Protein AF-A0A5J4NNY4-F1 (afdb_monomer_lite)

pLDDT: mean 77.16, std 16.59, range [34.69, 92.88]

Foldseek 3Di:
DDPPVPPPPPLPWDAAPVPRDTDSDPVVSVLCCCCPPVVDFPDAQPVPRDTHSDPVVSVLCCCCPPVVDFPDAQPVPRDTHSDPVVSVVCCCVPPVVPDDDPDPPPDDDD

Organism: NCBI:txid34504

Secondary structure (DSSP, 8-state):
-------------EE-TTT--EESSHHHHHHHIIIIIS----EE-TTT--EESSHHHHHHHIIIIIS----EE-TTT--EESSHHHHHHHIIIIIS-S-S-SSSSSS---

Radius of gyration: 20.48 Å; chains: 1; bounding box: 36×62×43 Å

Structure (mmCIF, N/CA/C/O backbone):
data_AF-A0A5J4NNY4-F1
#
_entry.id   AF-A0A5J4NNY4-F1
#
loop_
_atom_site.group_PDB
_atom_site.id
_atom_site.type_symbol
_atom_site.label_atom_id
_atom_site.label_alt_id
_atom_site.label_comp_id
_atom_site.label_asym_id
_atom_site.label_entity_id
_atom_site.label_seq_id
_atom_site.pdbx_PDB_ins_code
_atom_site.Cartn_x
_atom_site.Cartn_y
_atom_site.Cartn_z
_atom_site.occupancy
_atom_site.B_iso_or_equiv
_atom_site.auth_seq_id
_atom_site.auth_comp_id
_atom_site.auth_asym_id
_atom_site.auth_atom_id
_atom_site.pdbx_PDB_model_num
ATOM 1 N N . MET A 1 1 ? 5.343 45.427 21.983 1.00 48.53 1 MET A N 1
ATOM 2 C CA . MET A 1 1 ? 3.962 44.941 21.798 1.00 48.53 1 MET A CA 1
ATOM 3 C C . MET A 1 1 ? 3.804 44.400 20.382 1.00 48.53 1 MET A C 1
ATOM 5 O O . MET A 1 1 ? 3.220 45.066 19.551 1.00 48.53 1 MET A O 1
ATOM 9 N N . PHE A 1 2 ? 4.354 43.220 20.097 1.00 43.59 2 PHE A N 1
ATOM 10 C CA . PHE A 1 2 ? 4.014 42.448 18.898 1.00 43.59 2 PHE A CA 1
ATOM 11 C C . PHE A 1 2 ? 4.011 40.986 19.318 1.00 43.59 2 PHE A C 1
ATOM 13 O O . PHE A 1 2 ? 4.993 40.262 19.176 1.00 43.59 2 PHE A O 1
ATOM 20 N N . ALA A 1 3 ? 2.914 40.600 19.967 1.00 49.66 3 ALA A N 1
ATOM 21 C CA . ALA A 1 3 ? 2.561 39.206 20.112 1.00 49.66 3 ALA A CA 1
ATOM 22 C C . ALA A 1 3 ? 2.277 38.708 18.695 1.00 49.66 3 ALA A C 1
ATOM 24 O O . ALA A 1 3 ? 1.181 38.902 18.171 1.00 49.66 3 ALA A O 1
ATOM 25 N N . TYR A 1 4 ? 3.291 38.136 18.047 1.00 52.34 4 TYR A N 1
ATOM 26 C CA . TYR A 1 4 ? 3.068 37.225 16.938 1.00 52.34 4 TYR A CA 1
ATOM 27 C C . TYR A 1 4 ? 2.264 36.080 17.533 1.00 52.34 4 TYR A C 1
ATOM 29 O O . TYR A 1 4 ? 2.803 35.172 18.163 1.00 52.34 4 TYR A O 1
ATOM 37 N N . CYS A 1 5 ? 0.946 36.237 17.456 1.00 52.28 5 CYS A N 1
ATOM 38 C CA . CYS A 1 5 ? -0.038 35.248 17.813 1.00 52.28 5 CYS A CA 1
ATOM 39 C C . CYS A 1 5 ? 0.247 34.069 16.887 1.00 52.28 5 CYS A C 1
ATOM 41 O O . CYS A 1 5 ? -0.166 34.049 15.729 1.00 52.28 5 CYS A O 1
ATOM 43 N N . PHE A 1 6 ? 1.087 33.158 17.374 1.00 52.88 6 PHE A N 1
ATOM 44 C CA . PHE A 1 6 ? 1.328 31.859 16.789 1.00 52.88 6 PHE A CA 1
ATOM 45 C C . PHE A 1 6 ? -0.015 31.150 16.887 1.00 52.88 6 PHE A C 1
ATOM 47 O O . PHE A 1 6 ? -0.346 30.543 17.904 1.00 52.88 6 PHE A O 1
ATOM 54 N N . VAL A 1 7 ? -0.847 31.347 15.867 1.00 53.91 7 VAL A N 1
ATOM 55 C CA . VAL A 1 7 ? -2.034 30.543 15.644 1.00 53.91 7 VAL A CA 1
ATOM 56 C C . VAL A 1 7 ? -1.494 29.129 15.503 1.00 53.91 7 VAL A C 1
ATOM 58 O O . VAL A 1 7 ? -1.001 28.743 14.444 1.00 53.91 7 VAL A O 1
ATOM 61 N N . ILE A 1 8 ? -1.518 28.366 16.596 1.00 57.12 8 ILE A N 1
ATOM 62 C CA . ILE A 1 8 ? -1.508 26.917 16.502 1.00 57.12 8 ILE A CA 1
ATOM 63 C C . ILE A 1 8 ? -2.805 26.625 15.759 1.00 57.12 8 ILE A C 1
ATOM 65 O O . ILE A 1 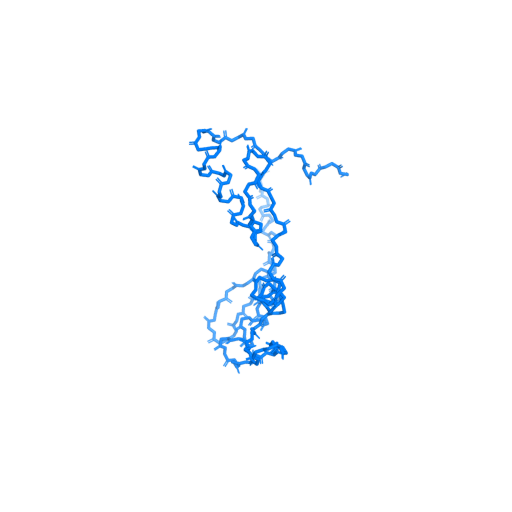8 ? -3.881 26.605 16.348 1.00 57.12 8 ILE A O 1
ATOM 69 N N . LEU A 1 9 ? -2.718 26.522 14.432 1.00 54.84 9 LEU A N 1
ATOM 70 C CA . LEU A 1 9 ? -3.744 25.878 13.635 1.00 54.84 9 LEU A CA 1
ATOM 71 C C . LEU A 1 9 ? -3.870 24.501 14.272 1.00 54.84 9 LEU A C 1
ATOM 73 O O . LEU A 1 9 ? -2.957 23.688 14.131 1.00 54.84 9 LEU A O 1
ATOM 77 N N . GLU A 1 10 ? -4.920 24.285 15.062 1.00 55.59 10 GLU A N 1
ATOM 78 C CA . GLU A 1 10 ? -5.231 22.981 15.623 1.00 55.59 10 GLU A CA 1
ATOM 79 C C . GLU A 1 10 ? -5.397 22.028 14.439 1.00 55.59 10 GLU A C 1
ATOM 81 O O . GLU A 1 10 ? -6.460 21.929 13.822 1.00 55.59 10 GLU A O 1
ATOM 86 N N . GLN A 1 11 ? -4.305 21.364 14.055 1.00 59.12 11 GLN A N 1
ATOM 87 C CA . GLN A 1 11 ? -4.367 20.247 13.138 1.00 59.12 11 GLN A CA 1
ATOM 88 C C . GLN A 1 11 ? -5.204 19.216 13.863 1.00 59.12 11 GLN A C 1
ATOM 90 O O . GLN A 1 11 ? -4.739 18.609 14.824 1.00 59.12 11 GLN A O 1
ATOM 95 N N . LYS A 1 12 ? -6.460 19.088 13.438 1.00 66.19 12 LYS A N 1
ATOM 96 C CA . LYS A 1 12 ? -7.415 18.150 14.009 1.00 66.19 12 LYS A CA 1
ATOM 97 C C . LYS A 1 12 ? -6.800 16.754 13.933 1.00 66.19 12 LYS A C 1
ATOM 99 O O . LYS A 1 12 ? -6.788 16.129 12.872 1.00 66.19 12 LYS A O 1
ATOM 104 N N . SER A 1 13 ? -6.215 16.318 15.041 1.00 80.94 13 SER A N 1
ATOM 105 C CA . SER A 1 13 ? -5.564 15.029 15.165 1.00 80.94 13 SER A CA 1
ATOM 106 C C . SER A 1 13 ? -6.605 14.010 15.600 1.00 80.94 13 SER A C 1
ATOM 108 O O . SER A 1 13 ? -7.466 14.260 16.441 1.00 80.94 13 SER A O 1
ATOM 110 N N . TYR A 1 14 ? -6.551 12.848 14.971 1.00 87.56 14 TYR A N 1
ATOM 111 C CA . TYR A 1 14 ? -7.404 11.716 15.279 1.00 87.56 14 TYR A CA 1
ATOM 112 C C . TYR A 1 14 ? -6.561 10.731 16.078 1.00 87.56 14 TYR A C 1
ATOM 114 O O . TYR A 1 14 ? -5.578 10.197 15.561 1.00 87.56 14 TYR A O 1
ATOM 122 N N . VAL A 1 15 ? -6.906 10.525 17.346 1.00 90.62 15 VAL A N 1
ATOM 123 C CA . VAL A 1 15 ? -6.137 9.678 18.265 1.00 90.62 15 VAL A CA 1
ATOM 124 C C . VAL A 1 15 ? -6.785 8.305 18.363 1.00 90.62 15 VAL A C 1
ATOM 126 O O . VAL A 1 15 ? -7.998 8.192 18.508 1.00 90.62 15 VAL A O 1
ATOM 129 N N . CYS A 1 16 ? -5.980 7.249 18.289 1.00 91.25 16 CYS A N 1
ATOM 130 C CA . CYS A 1 16 ? -6.449 5.898 18.558 1.00 91.25 16 CYS A CA 1
ATOM 131 C C . CYS A 1 16 ? -6.642 5.689 20.056 1.00 91.25 16 CYS A C 1
ATOM 133 O O . CYS A 1 16 ? -5.675 5.731 20.808 1.00 91.25 16 CYS A O 1
ATOM 135 N N . GLU A 1 17 ? -7.865 5.392 20.482 1.00 91.62 17 GLU A N 1
ATOM 136 C CA . GLU A 1 17 ? -8.183 5.161 21.897 1.00 91.62 17 GLU A CA 1
ATOM 137 C C . GLU A 1 17 ? -7.546 3.879 22.455 1.00 91.62 17 GLU A C 1
ATOM 139 O O . GLU A 1 17 ? -7.274 3.789 23.646 1.00 91.62 17 GLU A O 1
ATOM 144 N N . PHE A 1 18 ? -7.233 2.902 21.597 1.00 88.31 18 PHE A N 1
ATOM 145 C CA . PHE A 1 18 ? -6.621 1.642 22.025 1.00 88.31 18 PHE A CA 1
ATOM 146 C C . PHE A 1 18 ? -5.114 1.745 22.303 1.00 88.31 18 PHE A C 1
ATOM 148 O O . PHE A 1 18 ? -4.591 0.970 23.099 1.00 88.31 18 PHE A O 1
ATOM 155 N N . CYS A 1 19 ? -4.388 2.638 21.618 1.00 92.75 19 CYS A N 1
ATOM 156 C CA . CYS A 1 19 ? -2.920 2.713 21.722 1.00 92.75 19 CYS A CA 1
ATOM 157 C C . CYS A 1 19 ? -2.332 4.133 21.751 1.00 92.75 19 CYS A C 1
ATOM 159 O O . CYS A 1 19 ? -1.113 4.291 21.736 1.00 92.75 19 CYS A O 1
ATOM 161 N N . GLY A 1 20 ? -3.167 5.173 21.759 1.00 89.06 20 GLY A N 1
ATOM 162 C CA . GLY A 1 20 ? -2.751 6.578 21.832 1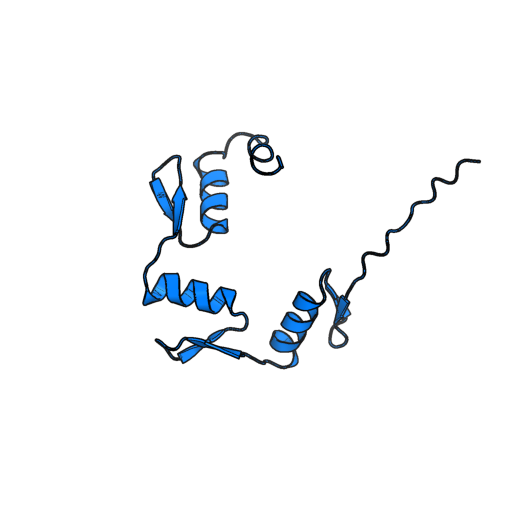.00 89.06 20 GLY A CA 1
ATOM 163 C C . GLY A 1 20 ? -2.088 7.131 20.564 1.00 89.06 20 GLY A C 1
ATOM 164 O O . GLY A 1 20 ? -1.578 8.250 20.569 1.00 89.06 20 GLY A O 1
ATOM 165 N N . ARG A 1 21 ? -2.054 6.371 19.462 1.00 89.62 21 ARG A N 1
ATOM 166 C CA . ARG A 1 21 ? -1.380 6.794 18.226 1.00 89.62 21 ARG A CA 1
ATOM 167 C C . ARG A 1 21 ? -2.152 7.913 17.522 1.00 89.62 21 ARG A C 1
ATOM 169 O O . ARG A 1 21 ? -3.361 7.809 17.343 1.00 89.62 21 ARG A O 1
ATOM 176 N N . ASN A 1 22 ? -1.438 8.951 17.088 1.00 91.19 22 ASN A N 1
ATOM 177 C CA . ASN A 1 22 ? -2.003 10.109 16.395 1.00 91.19 22 ASN A CA 1
ATOM 178 C C . ASN A 1 22 ? -2.023 9.920 14.873 1.00 91.19 22 ASN A C 1
ATOM 180 O O . ASN A 1 22 ? -1.054 9.437 14.282 1.00 91.19 22 ASN A O 1
ATOM 184 N N . PHE A 1 23 ? -3.103 10.374 14.245 1.00 89.38 23 PHE A N 1
ATOM 185 C CA . PHE A 1 23 ? -3.303 10.379 12.800 1.00 89.38 23 PHE A CA 1
ATOM 186 C C . PHE A 1 23 ? -3.789 11.753 12.339 1.00 89.38 23 PHE A C 1
ATOM 188 O O . PHE A 1 23 ? -4.572 12.411 13.015 1.00 89.38 23 PHE A O 1
ATOM 195 N N . THR A 1 24 ? -3.366 12.174 11.151 1.00 89.06 24 THR A N 1
ATOM 196 C CA . THR A 1 24 ? -3.778 13.453 10.545 1.00 89.06 24 THR A CA 1
ATOM 197 C C . THR A 1 24 ? -5.125 13.372 9.823 1.00 89.06 24 THR A C 1
ATOM 199 O O . THR A 1 24 ? -5.720 14.391 9.494 1.00 89.06 24 THR A O 1
ATOM 202 N N . GLN A 1 25 ? -5.621 12.159 9.560 1.00 89.00 25 GLN A N 1
ATOM 203 C CA . GLN A 1 25 ? -6.876 11.918 8.851 1.00 89.00 25 GLN A CA 1
ATOM 204 C C . GLN A 1 25 ? -7.692 10.839 9.560 1.00 89.00 25 GLN A C 1
ATOM 206 O O . GLN A 1 25 ? -7.160 9.781 9.904 1.00 89.00 25 GLN A O 1
ATOM 211 N N . ASN A 1 26 ? -9.001 11.068 9.694 1.00 88.19 26 ASN A N 1
ATOM 212 C CA . ASN A 1 26 ? -9.916 10.126 10.342 1.00 88.19 26 ASN A CA 1
ATOM 213 C C . ASN A 1 26 ? -9.932 8.758 9.641 1.00 88.19 26 ASN A C 1
ATOM 215 O O . ASN A 1 26 ? -9.933 7.716 10.288 1.00 88.19 26 ASN A O 1
ATOM 219 N N . GLY A 1 27 ? -9.878 8.749 8.303 1.00 87.56 27 GLY A N 1
ATOM 220 C CA . GLY A 1 27 ? -9.831 7.508 7.525 1.00 87.56 27 GLY A CA 1
ATOM 221 C C . GLY A 1 27 ? -8.634 6.625 7.891 1.00 87.56 27 GLY A C 1
ATOM 222 O O . GLY A 1 27 ? -8.784 5.413 8.017 1.00 87.56 27 GLY A O 1
ATOM 223 N N . ASN A 1 28 ? -7.471 7.230 8.151 1.00 88.69 28 ASN A N 1
ATOM 224 C CA . ASN A 1 28 ? -6.269 6.502 8.559 1.00 88.69 28 ASN A CA 1
ATOM 225 C C . ASN A 1 28 ? -6.389 5.946 9.979 1.00 88.69 28 ASN A C 1
ATOM 227 O O . ASN A 1 28 ? -5.957 4.819 10.216 1.00 88.69 28 ASN A O 1
ATOM 231 N N . LEU A 1 29 ? -7.004 6.701 10.899 1.00 90.75 29 LEU A N 1
ATOM 232 C CA . LEU A 1 29 ? -7.313 6.200 12.236 1.00 90.75 29 LEU A CA 1
ATOM 233 C C . LEU A 1 29 ? -8.254 4.991 12.154 1.00 90.75 29 LEU A C 1
ATOM 235 O O . LEU A 1 29 ? -7.961 3.948 12.735 1.00 90.75 29 LEU A O 1
ATOM 239 N N . ARG A 1 30 ? -9.354 5.107 11.404 1.00 88.62 30 ARG A N 1
ATOM 240 C CA . ARG A 1 30 ? -10.325 4.018 11.244 1.00 88.62 30 ARG A CA 1
ATOM 241 C C . ARG A 1 30 ? -9.675 2.770 10.655 1.00 88.62 30 ARG A C 1
ATOM 243 O O . ARG A 1 30 ? -9.790 1.699 11.234 1.00 88.62 30 ARG A O 1
ATOM 250 N N . LEU A 1 31 ? -8.915 2.920 9.569 1.00 87.25 31 LEU A N 1
ATOM 251 C CA . LEU A 1 31 ? -8.154 1.811 8.989 1.00 87.25 31 LEU A CA 1
ATOM 252 C C . LEU A 1 31 ? -7.181 1.201 10.002 1.00 87.25 31 LEU A C 1
ATOM 254 O O . LEU A 1 31 ? -7.055 -0.016 10.079 1.00 87.25 31 LEU A O 1
ATOM 258 N N . HIS A 1 32 ? -6.485 2.014 10.792 1.00 88.81 32 HIS A N 1
ATOM 259 C CA . HIS A 1 32 ? -5.600 1.506 11.835 1.00 88.81 32 HIS A CA 1
ATOM 260 C C . HIS A 1 32 ? -6.357 0.678 12.883 1.00 88.81 32 HIS A C 1
ATOM 262 O O . HIS A 1 32 ? -5.926 -0.431 13.199 1.00 88.81 32 HIS A O 1
ATOM 268 N N . VAL A 1 33 ? -7.487 1.179 13.383 1.00 89.81 33 VAL A N 1
ATOM 269 C CA . VAL A 1 33 ? -8.320 0.469 14.361 1.00 89.81 33 VAL A CA 1
ATOM 270 C C . VAL A 1 33 ? -8.835 -0.844 13.785 1.00 89.81 33 VAL A C 1
ATOM 272 O O . VAL A 1 33 ? -8.615 -1.902 14.381 1.00 89.81 33 VAL A O 1
ATOM 275 N N . ASP A 1 34 ? -9.425 -0.793 12.594 1.00 87.50 34 ASP A N 1
ATOM 276 C CA . ASP A 1 34 ? -9.999 -1.957 11.927 1.00 87.50 34 ASP A CA 1
ATOM 277 C C . ASP A 1 34 ? -8.932 -3.040 11.703 1.00 87.50 34 ASP A C 1
ATOM 279 O O . ASP A 1 34 ? -9.184 -4.222 11.913 1.00 87.50 34 ASP A O 1
ATOM 283 N N . THR A 1 35 ? -7.703 -2.655 11.356 1.00 85.44 35 THR A N 1
ATOM 284 C CA . THR A 1 35 ? -6.653 -3.605 10.952 1.00 85.44 35 THR A CA 1
ATOM 285 C C . THR A 1 35 ? -5.789 -4.126 12.096 1.00 85.44 35 THR A C 1
ATOM 287 O O . THR A 1 35 ? -5.414 -5.300 12.079 1.00 85.44 35 THR A O 1
ATOM 290 N N . ILE A 1 36 ? -5.463 -3.281 13.077 1.00 85.69 36 ILE A N 1
ATOM 291 C CA . ILE A 1 36 ? -4.536 -3.615 14.168 1.00 85.69 36 ILE A CA 1
ATOM 292 C C . ILE A 1 36 ? -5.289 -4.098 15.406 1.00 85.69 36 ILE A C 1
ATOM 294 O O . ILE A 1 36 ? -4.857 -5.060 16.043 1.00 85.69 36 ILE A O 1
ATOM 298 N N . HIS A 1 37 ? -6.418 -3.466 15.727 1.00 87.50 37 HIS A N 1
ATOM 299 C CA . HIS A 1 37 ? -7.169 -3.757 16.947 1.00 87.50 37 HIS A CA 1
ATOM 300 C C . HIS A 1 37 ? -8.319 -4.732 16.686 1.00 87.50 37 HIS A C 1
ATOM 302 O O . HIS A 1 37 ? -8.420 -5.747 17.372 1.00 87.50 37 HIS A O 1
ATOM 308 N N . LEU A 1 38 ? -9.129 -4.489 15.651 1.00 85.94 38 LEU A N 1
ATOM 309 C CA . LEU A 1 38 ? -10.278 -5.343 15.323 1.00 85.94 38 LEU A CA 1
ATOM 310 C C . LEU A 1 38 ? -9.931 -6.498 14.371 1.00 85.94 38 LEU A C 1
ATOM 312 O O . LEU A 1 38 ? -10.725 -7.422 14.214 1.00 85.94 38 LEU A O 1
ATOM 316 N N . LYS A 1 39 ? -8.748 -6.461 13.738 1.00 79.75 39 LYS A N 1
ATOM 317 C CA . LYS A 1 39 ? -8.277 -7.443 12.740 1.00 79.75 39 LYS A CA 1
ATOM 318 C C . LYS A 1 39 ? -9.276 -7.697 11.600 1.00 79.75 39 LYS A C 1
ATOM 320 O O . LYS A 1 39 ? -9.253 -8.758 10.974 1.00 79.75 39 LYS A O 1
ATOM 325 N N . GLN A 1 40 ? -10.125 -6.723 11.297 1.00 73.19 40 GLN A N 1
ATOM 326 C CA . GLN A 1 40 ? -11.035 -6.763 10.168 1.00 73.19 40 GLN A CA 1
ATOM 327 C C . GLN A 1 40 ? -10.223 -6.634 8.873 1.00 73.19 40 GLN A C 1
ATOM 329 O O . GLN A 1 40 ? -9.636 -5.597 8.562 1.00 73.19 40 GLN A O 1
ATOM 334 N N . LYS A 1 41 ? -10.152 -7.733 8.120 1.00 67.00 41 LYS A N 1
ATOM 335 C CA . LYS A 1 41 ? -9.661 -7.766 6.739 1.00 67.00 41 LYS A CA 1
ATOM 336 C C . LYS A 1 41 ? -10.877 -7.928 5.841 1.00 67.00 41 LYS A C 1
ATOM 338 O O . LYS A 1 41 ? -11.530 -8.962 5.895 1.00 67.00 41 LYS A O 1
ATOM 343 N N . SER A 1 42 ? -11.204 -6.898 5.073 1.00 73.00 42 SER A N 1
ATOM 344 C CA . SER A 1 42 ? -12.480 -6.807 4.353 1.00 73.00 42 SER A CA 1
ATOM 345 C C . SER A 1 42 ? -12.360 -6.976 2.839 1.00 73.00 42 SER A C 1
ATOM 347 O O . SER A 1 42 ? -13.381 -7.068 2.166 1.00 73.00 42 SER A O 1
ATOM 349 N N . TYR A 1 43 ? -11.146 -7.060 2.286 1.00 85.12 43 TYR A N 1
ATOM 350 C CA . TYR A 1 43 ? -10.946 -7.133 0.837 1.00 85.12 43 TYR A CA 1
ATOM 351 C C . TYR A 1 43 ? -10.308 -8.462 0.438 1.00 85.12 43 TYR A C 1
ATOM 353 O O . TYR A 1 43 ? -9.127 -8.691 0.692 1.00 85.12 43 TYR A O 1
ATOM 361 N N . VAL A 1 44 ? -11.085 -9.342 -0.192 1.00 88.56 44 VAL A N 1
ATOM 362 C CA . VAL A 1 44 ? -10.632 -10.664 -0.647 1.00 88.56 44 VAL A CA 1
ATOM 363 C C . VAL A 1 44 ? -10.301 -10.612 -2.134 1.00 88.56 44 VAL A C 1
ATOM 365 O O . VAL A 1 44 ? -11.060 -10.067 -2.927 1.00 88.56 44 VAL A O 1
ATOM 368 N N . CYS A 1 45 ? -9.171 -11.194 -2.524 1.00 91.38 45 CYS A N 1
ATOM 369 C CA . CYS A 1 45 ? -8.853 -11.423 -3.925 1.00 91.38 45 CYS A CA 1
ATOM 370 C C . CYS A 1 45 ? -9.679 -12.582 -4.469 1.00 91.38 45 CYS A C 1
ATOM 372 O O . CYS A 1 45 ? -9.510 -13.714 -4.026 1.00 91.38 45 CYS A O 1
ATOM 374 N N . GLU A 1 46 ? -10.524 -12.322 -5.460 1.00 91.75 46 GLU A N 1
ATOM 375 C CA . GLU A 1 46 ? -11.381 -13.348 -6.067 1.00 91.75 46 GLU A CA 1
ATOM 376 C C . GLU A 1 46 ? -10.585 -14.414 -6.834 1.00 91.75 46 GLU A C 1
ATOM 378 O O . GLU A 1 46 ? -11.013 -15.558 -6.930 1.00 91.75 46 GLU A O 1
ATOM 383 N N . PHE A 1 47 ? -9.384 -14.080 -7.318 1.00 90.19 47 PHE A N 1
ATOM 384 C CA . PHE A 1 47 ? -8.540 -15.020 -8.059 1.00 90.19 47 PHE A CA 1
ATOM 385 C C . PHE A 1 47 ? -7.816 -16.042 -7.171 1.00 90.19 47 PHE A C 1
ATOM 387 O O . PHE A 1 47 ? -7.482 -17.126 -7.642 1.00 90.19 47 PHE A O 1
ATOM 394 N N . CYS A 1 48 ? -7.504 -15.705 -5.912 1.00 92.88 48 CYS A N 1
ATOM 395 C CA . CYS A 1 48 ? -6.688 -16.569 -5.042 1.00 92.88 48 CYS A CA 1
ATOM 396 C C . CYS A 1 48 ? -7.129 -16.633 -3.570 1.00 92.88 48 CYS A C 1
ATOM 398 O O . CYS A 1 48 ? -6.446 -17.245 -2.751 1.00 92.88 48 CYS A O 1
ATOM 400 N N . GLY A 1 49 ? -8.230 -15.980 -3.198 1.00 88.19 49 GLY A N 1
ATOM 401 C CA . GLY A 1 49 ? -8.767 -15.956 -1.833 1.00 88.19 49 GLY A CA 1
ATOM 402 C C . GLY A 1 49 ? -7.936 -15.160 -0.819 1.00 88.19 49 GLY A C 1
ATOM 403 O O . GLY A 1 49 ? -8.222 -15.181 0.381 1.00 88.19 49 GLY A O 1
ATOM 404 N N . ARG A 1 50 ? -6.883 -14.453 -1.252 1.00 87.38 50 ARG A N 1
ATOM 405 C CA . ARG A 1 50 ? -5.998 -13.715 -0.340 1.00 87.38 50 ARG A CA 1
ATOM 406 C C . ARG A 1 50 ? -6.692 -12.479 0.232 1.00 87.38 50 ARG A C 1
ATOM 408 O O . ARG A 1 50 ? -7.301 -11.708 -0.498 1.00 87.38 50 ARG A O 1
ATOM 415 N N . ASN A 1 51 ? -6.548 -12.272 1.539 1.00 87.88 51 ASN A N 1
ATOM 416 C CA . ASN A 1 51 ? -7.178 -11.174 2.269 1.00 87.88 51 ASN A CA 1
ATOM 417 C C . ASN A 1 51 ? -6.263 -9.948 2.394 1.00 87.88 51 ASN A C 1
ATOM 419 O O . ASN A 1 51 ? -5.093 -10.068 2.774 1.00 87.88 51 ASN A O 1
ATOM 423 N N . PHE A 1 52 ? -6.839 -8.768 2.185 1.00 86.81 52 PHE A N 1
ATOM 424 C CA . PHE A 1 52 ? -6.203 -7.461 2.270 1.00 86.81 52 PHE A CA 1
ATOM 425 C C . PHE A 1 52 ? -6.990 -6.534 3.196 1.00 86.81 52 PHE A C 1
ATOM 427 O O . PHE A 1 52 ? -8.206 -6.625 3.356 1.00 86.81 52 PHE A O 1
ATOM 434 N N . THR A 1 53 ? -6.257 -5.618 3.815 1.00 83.75 53 THR A N 1
ATOM 435 C CA . THR A 1 53 ? -6.786 -4.616 4.745 1.00 83.75 53 THR A CA 1
ATOM 436 C C . THR A 1 53 ? -7.271 -3.347 4.051 1.00 83.75 53 THR A C 1
ATOM 438 O O . THR A 1 53 ? -8.041 -2.587 4.621 1.00 83.75 53 THR A O 1
ATOM 441 N N . GLN A 1 54 ? -6.815 -3.102 2.823 1.00 83.94 54 GLN A N 1
ATOM 442 C CA . GLN A 1 54 ? -7.155 -1.919 2.041 1.00 83.94 54 GLN A CA 1
ATOM 443 C C . GLN A 1 54 ? -7.443 -2.322 0.598 1.00 83.94 54 GLN A C 1
ATOM 445 O O . GLN A 1 54 ? -6.692 -3.110 0.017 1.00 83.94 54 GLN A O 1
ATOM 450 N N . ASN A 1 55 ? -8.477 -1.725 0.004 1.00 86.25 55 ASN A N 1
ATOM 451 C CA . ASN A 1 55 ? -8.857 -1.981 -1.386 1.00 86.25 55 ASN A CA 1
ATOM 452 C C . ASN A 1 55 ? -7.711 -1.665 -2.366 1.00 86.25 55 ASN A C 1
ATOM 454 O O . ASN A 1 55 ? -7.436 -2.437 -3.276 1.00 86.25 55 ASN A O 1
ATOM 458 N N . GLY A 1 56 ? -6.966 -0.576 -2.134 1.00 86.62 56 GLY A N 1
ATOM 459 C CA . GLY A 1 56 ? -5.810 -0.222 -2.966 1.00 86.62 56 GLY A CA 1
ATOM 460 C C . GLY A 1 56 ? -4.746 -1.325 -3.018 1.00 86.62 56 GLY A C 1
ATOM 461 O O . GLY A 1 56 ? -4.221 -1.622 -4.087 1.00 86.62 56 GLY A O 1
ATOM 462 N N . ASN A 1 57 ? -4.493 -1.998 -1.891 1.00 87.81 57 ASN A N 1
ATOM 463 C CA . ASN A 1 57 ? -3.548 -3.115 -1.831 1.00 87.81 57 ASN A CA 1
ATOM 464 C C . ASN A 1 57 ? -4.076 -4.355 -2.561 1.00 87.81 57 ASN A C 1
ATOM 466 O O . ASN A 1 57 ? -3.294 -5.039 -3.219 1.00 87.81 57 ASN A O 1
ATOM 470 N N . LEU A 1 58 ? -5.384 -4.631 -2.471 1.00 91.50 58 LEU A N 1
ATOM 471 C CA . LEU A 1 58 ? -6.016 -5.699 -3.246 1.00 91.50 58 LEU A CA 1
ATOM 472 C C . LEU A 1 58 ? -5.891 -5.420 -4.748 1.00 91.50 58 LEU A C 1
ATOM 474 O O . LEU A 1 58 ? -5.435 -6.283 -5.493 1.00 91.50 58 LEU A O 1
ATOM 478 N N . ARG A 1 59 ? -6.245 -4.209 -5.187 1.00 89.62 59 ARG A N 1
ATOM 479 C CA . ARG A 1 59 ? -6.152 -3.816 -6.595 1.00 89.62 59 ARG A CA 1
ATOM 480 C C . ARG A 1 59 ? -4.724 -3.936 -7.119 1.00 89.62 59 ARG A C 1
ATOM 482 O O . ARG A 1 59 ? -4.507 -4.606 -8.118 1.00 89.62 59 ARG A O 1
ATOM 489 N N . LEU A 1 60 ? -3.742 -3.387 -6.398 1.00 87.75 60 LEU A N 1
ATOM 490 C CA . LEU A 1 60 ? -2.329 -3.546 -6.756 1.00 87.75 60 LEU A CA 1
ATOM 491 C C . LEU A 1 60 ? -1.926 -5.022 -6.838 1.00 87.75 60 LEU A C 1
ATOM 493 O O . LEU A 1 60 ? -1.207 -5.418 -7.751 1.00 87.75 60 LEU A O 1
ATOM 497 N N . HIS A 1 61 ? -2.381 -5.858 -5.908 1.00 90.19 61 HIS A N 1
ATOM 498 C CA . HIS A 1 61 ? -2.117 -7.292 -5.968 1.00 90.19 61 HIS A CA 1
ATOM 499 C C . HIS A 1 61 ? -2.713 -7.943 -7.225 1.00 90.19 61 HIS A C 1
ATOM 501 O O . HIS A 1 61 ? -2.009 -8.690 -7.903 1.00 90.19 61 HIS A O 1
ATOM 507 N N . VAL A 1 62 ? -3.971 -7.646 -7.556 1.00 91.25 62 VAL A N 1
ATOM 508 C CA . VAL A 1 62 ? -4.635 -8.177 -8.754 1.00 91.25 62 VAL A CA 1
ATOM 509 C C . VAL A 1 62 ? -3.911 -7.731 -10.017 1.00 91.25 62 VAL A C 1
ATOM 511 O O . VAL A 1 62 ? -3.515 -8.576 -10.825 1.00 91.25 62 VAL A O 1
ATOM 514 N N . ASP A 1 63 ? -3.654 -6.433 -10.142 1.00 88.56 63 ASP A N 1
ATOM 515 C CA . ASP A 1 63 ? -3.010 -5.848 -11.314 1.00 88.56 63 ASP A CA 1
ATOM 516 C C . ASP A 1 63 ? -1.617 -6.459 -11.530 1.00 88.56 63 ASP A C 1
ATOM 518 O O . ASP A 1 63 ? -1.247 -6.791 -12.653 1.00 88.56 63 ASP A O 1
ATOM 522 N N . THR A 1 64 ? -0.859 -6.702 -10.458 1.00 86.38 64 THR A N 1
ATOM 523 C CA . THR A 1 64 ? 0.534 -7.170 -10.559 1.00 86.38 64 THR A CA 1
ATOM 524 C C . THR A 1 64 ? 0.696 -8.681 -10.672 1.00 86.38 64 THR A C 1
ATOM 526 O O . THR A 1 64 ? 1.564 -9.140 -11.416 1.00 86.38 64 THR A O 1
ATOM 529 N N . ILE A 1 65 ? -0.105 -9.460 -9.942 1.00 88.00 65 ILE A N 1
ATOM 530 C CA . ILE A 1 65 ? 0.055 -10.918 -9.846 1.00 88.00 65 ILE A CA 1
ATOM 531 C C . ILE A 1 65 ? -0.846 -11.647 -10.841 1.00 88.00 65 ILE A C 1
ATOM 533 O O . ILE A 1 65 ? -0.409 -12.620 -11.455 1.00 88.00 65 ILE A O 1
ATOM 537 N N . HIS A 1 66 ? -2.082 -11.178 -11.015 1.00 89.75 66 HIS A N 1
ATOM 538 C CA . HIS A 1 66 ? -3.073 -11.855 -11.847 1.00 89.75 66 HIS A CA 1
ATOM 539 C C . HIS A 1 66 ? -3.121 -11.272 -13.260 1.00 89.75 66 HIS A C 1
ATOM 541 O O . HIS A 1 66 ? -3.042 -12.026 -14.228 1.00 89.75 66 HIS A O 1
ATOM 547 N N . LEU A 1 67 ? -3.164 -9.943 -13.391 1.00 87.06 67 LEU A N 1
ATOM 548 C CA . LEU A 1 67 ? -3.247 -9.277 -14.697 1.00 87.06 67 LEU A CA 1
ATOM 549 C C . LEU A 1 67 ? -1.876 -8.941 -15.304 1.00 87.06 67 LEU A C 1
ATOM 551 O O . LEU A 1 67 ? -1.793 -8.644 -16.493 1.00 87.06 67 LEU A O 1
ATOM 555 N N . LYS A 1 68 ? -0.800 -8.988 -14.504 1.00 81.75 68 LYS A N 1
ATOM 556 C CA . LYS A 1 68 ? 0.576 -8.612 -14.891 1.00 81.75 68 LYS A CA 1
ATOM 557 C C . LYS A 1 68 ? 0.674 -7.221 -15.536 1.00 81.75 68 LYS A C 1
ATOM 559 O O . LYS A 1 68 ? 1.583 -6.960 -16.327 1.00 81.75 68 LYS A O 1
ATOM 564 N N . GLN A 1 69 ? -0.234 -6.320 -15.182 1.00 75.88 69 GLN A N 1
ATOM 565 C CA . GLN A 1 69 ? -0.207 -4.936 -15.617 1.00 75.88 69 GLN A CA 1
ATOM 566 C C . GLN A 1 69 ? 0.969 -4.223 -14.940 1.00 75.88 69 GLN A C 1
ATOM 568 O O . GLN A 1 69 ? 1.099 -4.194 -13.714 1.00 75.88 69 GLN A O 1
ATOM 573 N N . LYS A 1 70 ? 1.867 -3.673 -15.760 1.00 68.94 70 LYS A N 1
ATOM 574 C CA . LYS A 1 70 ? 2.915 -2.746 -15.328 1.00 68.94 70 LYS A CA 1
ATOM 575 C C . LYS A 1 70 ? 2.546 -1.376 -15.873 1.00 68.94 70 LYS A C 1
ATOM 577 O O . LYS A 1 70 ? 2.454 -1.211 -17.083 1.00 68.94 70 LYS A O 1
ATOM 582 N N . SER A 1 71 ? 2.292 -0.431 -14.978 1.00 72.25 71 SER A N 1
ATOM 583 C CA . SER A 1 71 ? 1.607 0.820 -15.328 1.00 72.25 71 SER A CA 1
ATOM 584 C C . SER A 1 71 ? 2.528 2.036 -15.325 1.00 72.25 71 SER A C 1
ATOM 586 O O . SER A 1 71 ? 2.123 3.104 -15.770 1.00 72.25 71 SER A O 1
ATOM 588 N N . TYR A 1 72 ? 3.750 1.900 -14.805 1.00 81.44 72 TYR A N 1
ATOM 589 C CA . TYR A 1 72 ? 4.654 3.027 -14.598 1.00 81.44 72 TYR A CA 1
ATOM 590 C C . TYR A 1 72 ? 5.956 2.796 -15.351 1.00 81.44 72 TYR A C 1
ATOM 592 O O . TYR A 1 72 ? 6.734 1.916 -14.992 1.00 81.44 72 TYR A O 1
ATOM 600 N N . VAL A 1 73 ? 6.194 3.574 -16.401 1.00 82.44 73 VAL A N 1
ATOM 601 C CA . VAL A 1 73 ? 7.392 3.462 -17.238 1.00 82.44 73 VAL A CA 1
ATOM 602 C C . VAL A 1 73 ? 8.375 4.560 -16.856 1.00 82.44 73 VAL A C 1
ATOM 604 O O . VAL A 1 73 ? 7.988 5.711 -16.683 1.00 82.44 73 VAL A O 1
ATOM 607 N N . CYS A 1 74 ? 9.648 4.208 -16.711 1.00 83.38 74 CYS A N 1
ATOM 608 C CA . CYS A 1 74 ? 10.716 5.186 -16.592 1.00 83.38 74 CYS A CA 1
ATOM 609 C C . CYS A 1 74 ? 10.968 5.834 -17.949 1.00 83.38 74 CYS A C 1
ATOM 611 O O . CYS A 1 74 ? 11.337 5.147 -18.896 1.00 83.38 74 CYS A O 1
ATOM 613 N N . GLU A 1 75 ? 10.815 7.149 -18.031 1.00 85.69 75 GLU A N 1
ATOM 614 C CA . GLU A 1 75 ? 11.026 7.890 -19.278 1.00 85.69 75 GLU A CA 1
ATOM 615 C C . GLU A 1 75 ? 12.504 7.929 -19.699 1.00 85.69 75 GLU A C 1
ATOM 617 O O . GLU A 1 75 ? 12.797 8.016 -20.885 1.00 85.69 75 GLU A O 1
ATOM 622 N N . PHE A 1 76 ? 13.440 7.779 -18.755 1.00 82.06 76 PHE A N 1
ATOM 623 C CA . PHE A 1 76 ? 14.877 7.786 -19.045 1.00 82.06 76 PHE A CA 1
ATOM 624 C C . PHE A 1 76 ? 15.386 6.476 -19.659 1.00 82.06 76 PHE A C 1
ATOM 626 O O . PHE A 1 76 ? 16.292 6.499 -20.486 1.00 82.06 76 PHE A O 1
ATOM 633 N N . CYS A 1 77 ? 14.842 5.324 -19.249 1.00 86.62 77 CYS A N 1
ATOM 634 C CA . CYS A 1 77 ? 15.364 4.012 -19.662 1.00 86.62 77 CYS A CA 1
A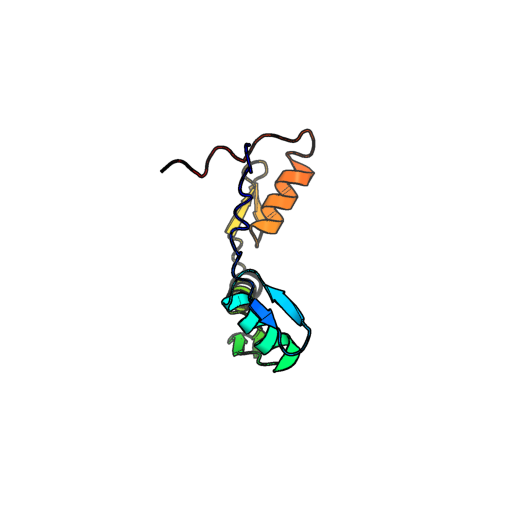TOM 635 C C . CYS A 1 77 ? 14.303 3.009 -20.144 1.00 86.62 77 CYS A C 1
ATOM 637 O O . CYS A 1 77 ? 14.627 1.857 -20.431 1.00 86.62 77 CYS A O 1
ATOM 639 N N . GLY A 1 78 ? 13.028 3.398 -20.199 1.00 82.75 78 GLY A N 1
ATOM 640 C CA . GLY A 1 78 ? 11.918 2.542 -20.636 1.00 82.75 78 GLY A CA 1
ATOM 641 C C . GLY A 1 78 ? 11.562 1.407 -19.668 1.00 82.75 78 GLY A C 1
ATOM 642 O O . GLY A 1 78 ? 10.734 0.545 -19.981 1.00 82.75 78 GLY A O 1
ATOM 643 N N . ARG A 1 79 ? 12.176 1.356 -18.478 1.00 82.31 79 ARG A N 1
ATOM 644 C CA . ARG A 1 79 ? 11.934 0.277 -17.514 1.00 82.31 79 ARG A CA 1
ATOM 645 C C . ARG A 1 79 ? 10.540 0.388 -16.903 1.00 82.31 79 ARG A C 1
ATOM 647 O O . ARG A 1 79 ? 10.106 1.455 -16.492 1.00 82.31 79 ARG A O 1
ATOM 654 N N . ASN A 1 80 ? 9.855 -0.747 -16.813 1.00 84.56 80 ASN A N 1
ATOM 655 C CA . ASN A 1 80 ? 8.483 -0.832 -16.328 1.00 84.56 80 ASN A CA 1
ATOM 656 C C . ASN A 1 80 ? 8.423 -1.205 -14.839 1.00 84.56 80 ASN A C 1
ATOM 658 O O . ASN A 1 80 ? 9.062 -2.170 -14.405 1.00 84.56 80 ASN A O 1
ATOM 662 N N . PHE A 1 81 ? 7.575 -0.506 -14.093 1.00 82.69 81 PHE A N 1
ATOM 663 C CA . PHE A 1 81 ? 7.323 -0.658 -12.666 1.00 82.69 81 PHE A CA 1
ATOM 664 C C . PHE A 1 81 ? 5.832 -0.851 -12.400 1.00 82.69 81 PHE A C 1
ATOM 666 O O . PHE A 1 81 ? 4.957 -0.356 -13.109 1.00 82.69 81 PHE A O 1
ATOM 673 N N . THR A 1 82 ? 5.546 -1.585 -11.334 1.00 81.50 82 THR A N 1
ATOM 674 C CA . THR A 1 82 ? 4.185 -1.893 -10.886 1.00 81.50 82 THR A CA 1
ATOM 675 C C . THR A 1 82 ? 3.614 -0.853 -9.927 1.00 81.50 82 THR A C 1
ATOM 677 O O . THR A 1 82 ? 2.407 -0.796 -9.729 1.00 81.50 82 THR A O 1
ATOM 680 N N . GLN A 1 83 ? 4.470 -0.024 -9.325 1.00 81.69 83 GLN A N 1
ATOM 681 C CA . GLN A 1 83 ? 4.080 1.018 -8.380 1.00 81.69 83 GLN A CA 1
ATOM 682 C C . GLN A 1 83 ? 4.844 2.305 -8.674 1.00 81.69 83 GLN A C 1
ATOM 684 O O .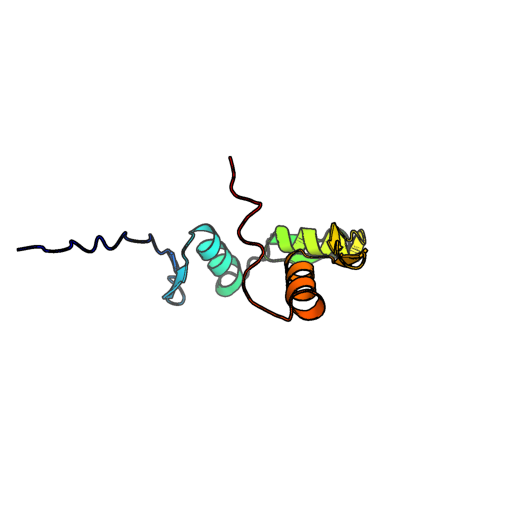 GLN A 1 83 ? 6.053 2.269 -8.910 1.00 81.69 83 GLN A O 1
ATOM 689 N N . ASN A 1 84 ? 4.154 3.442 -8.574 1.00 83.88 84 ASN A N 1
ATOM 690 C CA . ASN A 1 84 ? 4.749 4.760 -8.788 1.00 83.88 84 ASN A CA 1
ATOM 691 C C . ASN A 1 84 ? 5.914 5.044 -7.821 1.00 83.88 84 ASN A C 1
ATOM 693 O O . ASN A 1 84 ? 6.940 5.574 -8.224 1.00 83.88 84 ASN A O 1
ATOM 697 N N . GLY A 1 85 ? 5.795 4.634 -6.551 1.00 85.88 85 GLY A N 1
ATOM 698 C CA . GLY A 1 85 ? 6.869 4.808 -5.566 1.00 85.88 85 GLY A CA 1
ATOM 699 C C . GLY A 1 85 ? 8.168 4.103 -5.970 1.00 85.88 85 GLY A C 1
ATOM 700 O O . GLY A 1 85 ? 9.243 4.674 -5.824 1.00 85.88 85 GLY A O 1
ATOM 701 N N . ASN A 1 86 ? 8.069 2.907 -6.559 1.00 87.06 86 ASN A N 1
ATOM 702 C CA . ASN A 1 86 ? 9.235 2.166 -7.046 1.00 87.06 86 ASN A CA 1
ATOM 703 C C . ASN A 1 86 ? 9.859 2.827 -8.277 1.00 87.06 86 ASN A C 1
ATOM 705 O O . ASN A 1 86 ? 11.081 2.864 -8.378 1.00 87.06 86 ASN A O 1
ATOM 709 N N . LEU A 1 87 ? 9.038 3.361 -9.191 1.00 88.25 87 LEU A N 1
ATOM 710 C CA . LEU A 1 87 ? 9.537 4.160 -10.310 1.00 88.25 87 LEU A CA 1
ATOM 711 C C . LEU A 1 87 ? 10.275 5.400 -9.795 1.00 88.25 87 LEU A C 1
ATOM 713 O O . LEU A 1 87 ? 11.393 5.656 -10.225 1.00 88.25 87 LEU A O 1
ATOM 717 N N . ARG A 1 88 ? 9.679 6.139 -8.854 1.00 88.31 88 ARG A N 1
ATOM 718 C CA . ARG A 1 88 ? 10.291 7.338 -8.275 1.00 88.31 88 ARG A CA 1
ATOM 719 C C . ARG A 1 88 ? 11.628 7.026 -7.612 1.00 88.31 88 ARG A C 1
ATOM 721 O O . ARG A 1 88 ? 12.617 7.651 -7.953 1.00 88.31 88 ARG A O 1
ATOM 728 N N . LEU A 1 89 ? 11.680 6.010 -6.750 1.00 88.75 89 LEU A N 1
ATOM 729 C CA . LEU A 1 89 ? 12.936 5.575 -6.132 1.00 88.75 89 LEU A CA 1
ATOM 730 C C . LEU A 1 89 ? 13.975 5.160 -7.178 1.00 88.75 89 LEU A C 1
ATOM 732 O O . LEU A 1 89 ? 15.150 5.479 -7.036 1.00 88.75 89 LEU A O 1
ATOM 736 N N . HIS A 1 90 ? 13.563 4.458 -8.234 1.00 87.38 90 HIS A N 1
ATOM 737 C CA . HIS A 1 90 ? 14.460 4.099 -9.328 1.00 87.38 90 HIS A CA 1
ATOM 738 C C . HIS A 1 90 ? 15.010 5.330 -10.052 1.00 87.38 90 HIS A C 1
ATOM 740 O O . HIS A 1 90 ? 16.211 5.399 -10.291 1.00 87.38 90 HIS A O 1
ATOM 746 N N . VAL A 1 91 ? 14.156 6.296 -10.385 1.00 86.38 91 VAL A N 1
ATOM 747 C CA . VAL A 1 91 ? 14.576 7.541 -11.032 1.00 86.38 91 VAL A CA 1
ATOM 748 C C . VAL A 1 91 ? 15.527 8.316 -10.118 1.00 86.38 91 VAL A C 1
ATOM 750 O O . VAL A 1 91 ? 16.620 8.667 -10.553 1.00 86.38 91 VAL A O 1
ATOM 753 N N . ASP A 1 92 ? 15.181 8.466 -8.842 1.00 86.12 92 ASP A N 1
ATOM 754 C CA . ASP A 1 92 ? 15.986 9.183 -7.850 1.00 86.12 92 ASP A CA 1
ATOM 755 C C . ASP A 1 92 ? 17.374 8.541 -7.649 1.00 86.12 92 ASP A C 1
ATOM 757 O O . ASP A 1 92 ? 18.373 9.240 -7.516 1.00 86.12 92 ASP A O 1
ATOM 761 N N . THR A 1 93 ? 17.461 7.207 -7.655 1.00 86.75 93 THR A N 1
ATOM 762 C CA . THR A 1 93 ? 18.710 6.479 -7.349 1.00 86.75 93 THR A CA 1
ATOM 763 C C . THR A 1 93 ? 19.571 6.141 -8.560 1.00 86.75 93 THR A C 1
ATOM 765 O O . THR A 1 93 ? 20.770 5.947 -8.396 1.00 86.75 93 THR A O 1
ATOM 768 N N . ILE A 1 94 ? 18.984 6.022 -9.753 1.00 85.06 94 ILE A N 1
ATOM 769 C CA . ILE A 1 94 ? 19.697 5.577 -10.963 1.00 85.06 94 ILE A CA 1
ATOM 770 C C . ILE A 1 94 ? 19.879 6.711 -11.974 1.00 85.06 94 ILE A C 1
ATOM 772 O O . ILE A 1 94 ? 20.831 6.680 -12.750 1.00 85.06 94 ILE A O 1
ATOM 776 N N . HIS A 1 95 ? 18.978 7.697 -11.991 1.00 82.00 95 HIS A N 1
ATOM 777 C CA . HIS A 1 95 ? 18.972 8.762 -13.000 1.00 82.00 95 HIS A CA 1
ATOM 778 C C . HIS A 1 95 ? 19.227 10.157 -12.420 1.00 82.00 95 HIS A C 1
ATOM 780 O O . HIS A 1 95 ? 19.778 10.999 -13.119 1.00 82.00 95 HIS A O 1
ATOM 786 N N . LEU A 1 96 ? 18.860 10.397 -11.158 1.00 73.00 96 LEU A N 1
ATOM 787 C CA . LEU A 1 96 ? 18.990 11.694 -10.481 1.00 73.00 96 LEU A CA 1
ATOM 788 C C . LEU A 1 96 ? 19.937 11.637 -9.270 1.00 73.00 96 LEU A C 1
ATOM 790 O O . LEU A 1 96 ? 19.924 12.539 -8.436 1.00 73.00 96 LEU A O 1
ATOM 794 N N . SER A 1 97 ? 20.760 10.587 -9.150 1.00 63.03 97 SER A N 1
ATOM 795 C CA . SER A 1 97 ? 21.645 10.380 -7.994 1.00 63.03 97 SER A CA 1
ATOM 796 C C . SER A 1 97 ? 22.753 11.429 -7.850 1.00 63.03 97 SER A C 1
ATOM 798 O O . SER A 1 97 ? 23.490 11.396 -6.867 1.00 63.03 97 SER A O 1
ATOM 800 N N . GLU A 1 98 ? 22.850 12.386 -8.774 1.00 49.22 98 GLU A N 1
ATOM 801 C CA . GLU A 1 98 ? 23.599 13.619 -8.572 1.00 49.22 98 GLU A CA 1
ATOM 802 C C . GLU A 1 98 ? 22.635 14.813 -8.505 1.00 49.22 98 GLU A C 1
ATOM 804 O O . GLU A 1 98 ? 21.979 15.169 -9.478 1.00 49.22 98 GLU A O 1
ATOM 809 N N . CYS A 1 99 ? 22.617 15.442 -7.328 1.00 46.19 99 CYS A N 1
ATOM 810 C CA . CYS A 1 99 ? 21.996 16.722 -6.994 1.00 46.19 99 CYS A CA 1
ATOM 811 C C . CYS A 1 99 ? 20.463 16.776 -6.854 1.00 46.19 99 CYS A C 1
ATOM 813 O O . CYS A 1 99 ? 19.685 16.711 -7.801 1.00 46.19 99 CYS A O 1
ATOM 815 N N . CYS A 1 100 ? 20.056 17.070 -5.613 1.00 48.44 100 CYS A N 1
ATOM 816 C CA . CYS A 1 100 ? 18.858 17.830 -5.275 1.00 48.44 100 CYS A CA 1
ATOM 817 C C . CYS A 1 100 ? 18.474 18.842 -6.375 1.00 48.44 100 CYS A C 1
ATOM 819 O O . CYS A 1 100 ? 19.334 19.523 -6.926 1.00 48.44 100 CYS A O 1
ATOM 821 N N . VAL A 1 101 ? 17.167 19.061 -6.534 1.00 47.62 101 VAL A N 1
ATOM 822 C CA . VAL A 1 101 ? 16.549 20.226 -7.198 1.00 47.62 101 VAL A CA 1
ATOM 823 C C . VAL A 1 101 ? 16.229 20.116 -8.699 1.00 47.62 101 VAL A C 1
ATOM 825 O O . VAL A 1 101 ? 16.445 21.073 -9.418 1.00 47.62 101 VAL A O 1
ATOM 828 N N . VAL A 1 102 ? 15.560 19.068 -9.187 1.00 44.81 102 VAL A N 1
ATOM 829 C CA . VAL A 1 102 ? 14.578 19.257 -10.282 1.00 44.81 102 VAL A CA 1
ATOM 830 C C . VAL A 1 102 ? 13.504 18.180 -10.167 1.00 44.81 102 VAL A C 1
ATOM 832 O O . VAL A 1 102 ? 13.816 17.031 -10.395 1.00 44.81 102 VAL A O 1
ATOM 835 N N . PHE A 1 103 ? 12.281 18.524 -9.749 1.00 43.06 103 PHE A N 1
ATOM 836 C CA . PHE A 1 103 ? 11.001 17.877 -10.141 1.00 43.06 103 PHE A CA 1
ATOM 837 C C . PHE A 1 103 ? 9.799 18.327 -9.285 1.00 43.06 103 PHE A C 1
ATOM 839 O O . PHE A 1 103 ? 8.698 17.815 -9.449 1.00 43.06 103 PHE A O 1
ATOM 846 N N . ASN A 1 104 ? 9.951 19.356 -8.445 1.00 41.94 104 ASN A N 1
ATOM 847 C CA . ASN A 1 104 ? 8.818 20.065 -7.832 1.00 41.94 104 ASN A CA 1
ATOM 848 C C . ASN A 1 104 ? 8.201 21.165 -8.733 1.00 41.94 104 ASN A C 1
ATOM 850 O O . ASN A 1 104 ? 7.585 22.078 -8.201 1.00 41.94 104 ASN A O 1
ATOM 854 N N . ILE A 1 105 ? 8.359 21.144 -10.069 1.00 46.34 105 ILE A N 1
ATOM 855 C CA . ILE A 1 105 ? 7.936 22.291 -10.915 1.00 46.34 105 ILE A CA 1
ATOM 856 C C . ILE A 1 105 ? 6.849 21.990 -11.970 1.00 46.34 105 ILE A C 1
ATOM 858 O O . ILE A 1 105 ? 6.241 22.933 -12.451 1.00 46.34 105 ILE A O 1
ATOM 862 N N . LEU A 1 106 ? 6.477 20.744 -12.298 1.00 43.56 106 LEU A N 1
ATOM 863 C CA . LEU A 1 106 ? 5.496 20.511 -13.389 1.00 43.56 106 LEU A CA 1
ATOM 864 C C . LEU A 1 106 ? 4.168 19.853 -12.990 1.00 43.56 106 LEU A C 1
ATOM 866 O O . LEU A 1 106 ? 3.522 19.239 -13.838 1.00 43.56 106 LEU A O 1
ATOM 870 N N . ARG A 1 107 ? 3.711 19.962 -11.735 1.00 46.81 107 ARG A N 1
ATOM 871 C CA . ARG A 1 107 ? 2.374 19.440 -11.398 1.00 46.81 107 ARG A CA 1
ATOM 872 C C . ARG A 1 107 ? 1.508 20.284 -10.463 1.00 46.81 107 ARG A C 1
ATOM 874 O O . ARG A 1 107 ? 0.604 19.722 -9.868 1.00 46.81 107 ARG A O 1
ATOM 881 N N . ASP A 1 108 ? 1.732 21.597 -10.414 1.00 41.34 108 ASP A N 1
ATOM 882 C 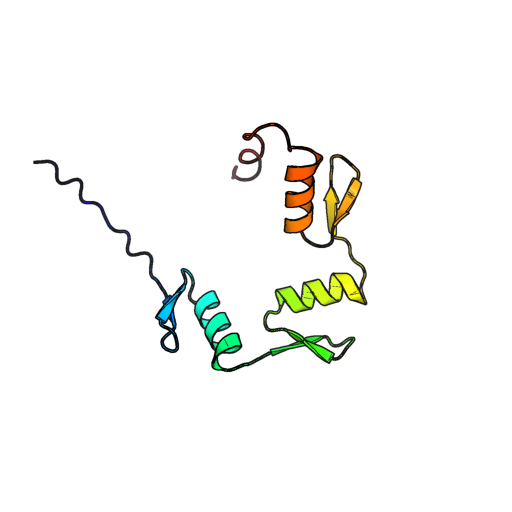CA . ASP A 1 108 ? 0.793 22.559 -9.807 1.00 41.34 108 ASP A CA 1
ATOM 883 C C . ASP A 1 108 ? 0.738 23.877 -10.609 1.00 41.34 108 ASP A C 1
ATOM 885 O O . ASP A 1 108 ? 1.142 24.936 -10.136 1.00 41.34 108 ASP A O 1
ATOM 889 N N . GLN A 1 109 ? 0.240 23.816 -11.849 1.00 34.69 109 GLN A N 1
ATOM 890 C CA . GLN A 1 109 ? -0.389 24.974 -12.501 1.00 34.69 109 GLN A CA 1
ATOM 891 C C . GLN A 1 109 ? -1.721 24.554 -13.137 1.00 34.69 109 GLN A C 1
ATOM 893 O O . GLN A 1 109 ? -1.798 24.221 -14.320 1.00 34.69 109 GLN A O 1
ATOM 898 N N . VAL A 1 110 ? -2.753 24.538 -12.290 1.00 36.41 110 VAL A N 1
ATOM 899 C CA . VAL A 1 110 ? -4.030 25.230 -12.531 1.00 36.41 110 VAL A CA 1
ATOM 900 C C . VAL A 1 110 ? -4.112 26.340 -11.494 1.00 36.41 110 VAL A C 1
ATOM 902 O O . VAL A 1 110 ? -3.742 26.053 -10.334 1.00 36.41 110 VAL A O 1
#

InterPro domains:
  IPR013087 Zinc finger C2H2-type [PF00096] (14-37)
  IPR013087 Zinc finger C2H2-type [PF00096] (43-66)
  IPR013087 Zinc finger C2H2-type [PF00096] (72-95)
  IPR013087 Zinc finger C2H2-type [PS00028] (16-37)
  IPR013087 Zinc finger C2H2-type [PS00028] (45-66)
  IPR013087 Zinc finger C2H2-type [PS00028] (74-95)
  IPR013087 Zinc finger C2H2-type [PS50157] (14-42)
  IPR013087 Zinc finger C2H2-type [PS50157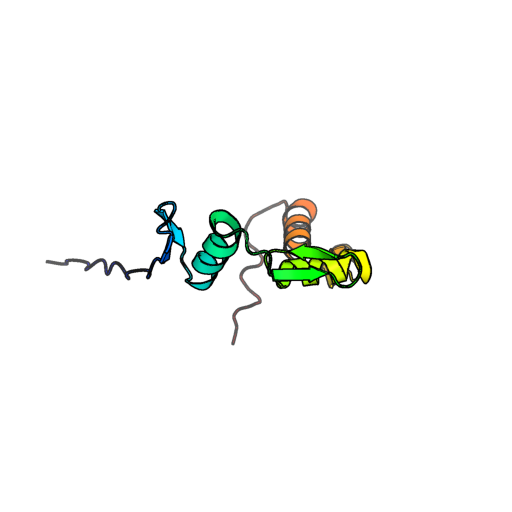] (43-71)
  IPR013087 Zinc finger C2H2-type [PS50157] (72-98)
  IPR013087 Zinc finger C2H2-type [SM00355] (14-37)
  IPR013087 Zinc finger C2H2-type [SM00355] (43-66)
  IPR013087 Zinc finger C2H2-type [SM00355] (72-95)
  IPR036236 Zinc finger C2H2 superfamily [SSF57667] (11-46)
  IPR036236 Zinc finger C2H2 superfamily [SSF57667] (37-90)

Sequence (110 aa):
MFAYCFVILEQKSYVCEFCGRNFTQNGNLRLHVDTIHLKQKSYVCEFCGRNFTQNGNLRLHVDTIHLKQKSYVCEFCGRNFTQNGNLRLHVDTIHLSECCVVFNILRDQV